Protein AF-A0A924IAK4-F1 (afdb_monomer)

Structure (mmCIF, N/CA/C/O backbone):
data_AF-A0A924IAK4-F1
#
_entry.id   AF-A0A924IAK4-F1
#
loop_
_atom_site.group_PDB
_atom_site.id
_atom_site.type_symbol
_atom_site.label_atom_id
_atom_site.label_alt_id
_atom_site.label_comp_id
_atom_site.label_asym_id
_atom_site.label_entity_id
_atom_site.label_seq_id
_atom_site.pdbx_PDB_ins_code
_atom_site.Cartn_x
_atom_site.Cartn_y
_atom_site.Cartn_z
_atom_site.occupancy
_atom_site.B_iso_or_equiv
_atom_site.auth_seq_id
_atom_site.auth_comp_id
_atom_site.auth_asym_id
_atom_site.auth_atom_id
_atom_site.pdbx_PDB_model_num
ATOM 1 N N . 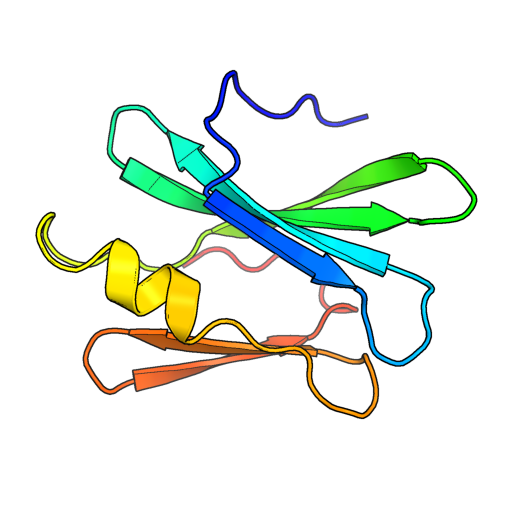MET A 1 1 ? 4.251 11.449 14.316 1.00 52.06 1 MET A N 1
ATOM 2 C CA . MET A 1 1 ? 3.458 11.653 13.089 1.00 52.06 1 MET A CA 1
ATOM 3 C C . MET A 1 1 ? 4.469 12.029 12.029 1.00 52.06 1 MET A C 1
ATOM 5 O O . MET A 1 1 ? 5.131 13.041 12.209 1.00 52.06 1 MET A O 1
ATOM 9 N N . GLU A 1 2 ? 4.722 11.162 11.051 1.00 60.06 2 GLU A N 1
ATOM 10 C CA . GLU A 1 2 ? 5.622 11.517 9.949 1.00 60.06 2 GLU A CA 1
ATOM 11 C C . GLU A 1 2 ? 4.838 12.412 8.995 1.00 60.06 2 GLU A C 1
ATOM 13 O O . GLU A 1 2 ? 3.719 12.072 8.612 1.00 60.06 2 GLU A O 1
ATOM 18 N N . VAL A 1 3 ? 5.382 13.588 8.694 1.00 58.47 3 VAL A N 1
ATOM 19 C CA . VAL A 1 3 ? 4.758 14.532 7.769 1.00 58.47 3 VAL A CA 1
ATOM 20 C C . VAL A 1 3 ? 5.103 14.059 6.357 1.00 58.47 3 VAL A C 1
ATOM 22 O O . VAL A 1 3 ? 6.293 13.950 6.049 1.00 58.47 3 VAL A O 1
ATOM 25 N N . PRO A 1 4 ? 4.108 13.748 5.507 1.00 57.06 4 PRO A N 1
ATOM 26 C CA . PRO A 1 4 ? 4.351 13.545 4.088 1.00 57.06 4 PRO A CA 1
ATOM 27 C C . PRO A 1 4 ? 5.123 14.741 3.531 1.00 57.06 4 PRO A C 1
ATOM 29 O O . PRO A 1 4 ? 4.742 15.877 3.830 1.00 57.06 4 PRO A O 1
ATOM 32 N N . PRO A 1 5 ? 6.177 14.550 2.724 1.00 58.19 5 PRO A N 1
ATOM 33 C CA . PRO A 1 5 ? 6.718 15.666 1.961 1.00 58.19 5 PRO A CA 1
ATOM 34 C C . PRO A 1 5 ? 5.594 16.351 1.147 1.00 58.19 5 PRO A C 1
ATOM 36 O O . PRO A 1 5 ? 4.542 15.755 0.903 1.00 58.19 5 PRO A O 1
ATOM 39 N N . LYS A 1 6 ? 5.781 17.609 0.723 1.00 56.25 6 LYS A N 1
ATOM 40 C CA . LYS A 1 6 ? 4.895 18.222 -0.285 1.00 56.25 6 LYS A CA 1
ATOM 41 C C . LYS A 1 6 ? 4.979 17.361 -1.543 1.00 56.25 6 LYS A C 1
ATOM 43 O O . LYS A 1 6 ? 6.007 17.376 -2.211 1.00 56.25 6 LYS A O 1
ATOM 48 N N . LEU A 1 7 ? 3.958 16.556 -1.799 1.00 64.44 7 LEU A N 1
ATOM 49 C CA . LEU A 1 7 ? 3.987 15.547 -2.847 1.00 64.44 7 LEU A CA 1
ATOM 50 C C . LEU A 1 7 ? 2.635 15.503 -3.539 1.00 64.44 7 LEU A C 1
ATOM 52 O O . LEU A 1 7 ? 1.597 15.511 -2.873 1.00 64.44 7 LEU A O 1
ATOM 56 N N . ASP A 1 8 ? 2.666 15.364 -4.858 1.00 70.88 8 ASP A N 1
ATOM 57 C CA . ASP A 1 8 ? 1.480 15.020 -5.623 1.00 70.88 8 ASP A CA 1
ATOM 58 C C . ASP A 1 8 ? 1.108 13.561 -5.339 1.00 70.88 8 ASP A C 1
ATOM 60 O O . ASP A 1 8 ? 1.892 12.624 -5.544 1.00 70.88 8 ASP A O 1
ATOM 64 N N . VAL A 1 9 ? -0.103 13.363 -4.817 1.00 76.00 9 VAL A N 1
ATOM 65 C CA . VAL A 1 9 ? -0.661 12.026 -4.615 1.00 76.00 9 VAL A CA 1
ATOM 66 C C . VAL A 1 9 ? -1.023 11.463 -5.982 1.00 76.00 9 VAL A C 1
ATOM 68 O O . VAL A 1 9 ? -1.927 11.954 -6.651 1.00 76.00 9 VAL A O 1
ATOM 71 N N . ALA A 1 10 ? -0.316 10.414 -6.391 1.00 78.50 10 ALA A N 1
ATOM 72 C CA . ALA A 1 10 ? -0.463 9.820 -7.715 1.00 78.50 10 ALA A CA 1
ATOM 73 C C . ALA A 1 10 ? -1.473 8.664 -7.737 1.00 78.50 10 ALA A C 1
ATOM 75 O O . ALA A 1 10 ? -2.110 8.413 -8.758 1.00 78.50 10 ALA A O 1
ATOM 76 N N . ARG A 1 11 ? -1.629 7.938 -6.621 1.00 87.44 11 ARG A N 1
ATOM 77 C CA . ARG A 1 11 ? -2.596 6.836 -6.512 1.00 87.44 11 ARG A CA 1
ATOM 78 C C . ARG A 1 11 ? -3.024 6.605 -5.072 1.00 87.44 11 ARG A C 1
ATOM 80 O O . ARG A 1 11 ? -2.191 6.659 -4.175 1.00 87.44 11 ARG A O 1
ATOM 87 N N . THR A 1 12 ? -4.290 6.239 -4.884 1.00 92.31 12 THR A N 1
ATOM 88 C CA . THR A 1 12 ? -4.871 5.873 -3.586 1.00 92.31 12 THR A CA 1
ATOM 89 C C . THR A 1 12 ? -5.635 4.559 -3.711 1.00 92.31 12 THR A C 1
ATOM 91 O O . THR A 1 12 ? -6.381 4.371 -4.669 1.00 92.31 12 THR A O 1
ATOM 94 N N . LEU A 1 13 ? -5.445 3.642 -2.762 1.00 94.38 13 LEU A N 1
ATOM 95 C CA . LEU A 1 13 ? -6.065 2.318 -2.734 1.00 94.38 13 LEU A CA 1
ATOM 96 C C . LEU A 1 13 ? -6.469 1.933 -1.307 1.00 94.38 13 LEU A C 1
ATOM 98 O O . LEU A 1 13 ? -5.628 1.863 -0.409 1.00 94.38 13 LEU A O 1
ATOM 102 N N . LEU A 1 14 ? -7.748 1.620 -1.112 1.00 96.88 14 LEU A N 1
ATOM 103 C CA . LEU A 1 14 ? -8.265 1.065 0.138 1.00 96.88 14 LEU A CA 1
ATOM 104 C C . LEU A 1 14 ? -7.913 -0.428 0.236 1.00 96.88 14 LEU A C 1
ATOM 106 O O . LEU A 1 14 ? -8.046 -1.161 -0.744 1.00 96.88 14 LEU A O 1
ATOM 110 N N . SER A 1 15 ? -7.472 -0.880 1.409 1.00 97.25 15 SER A N 1
ATOM 111 C CA . SER A 1 15 ? -7.234 -2.300 1.665 1.00 97.25 15 SER A CA 1
ATOM 112 C C . SER A 1 15 ? -8.550 -3.093 1.614 1.00 97.25 15 SER A C 1
ATOM 114 O O . SER A 1 15 ? -9.589 -2.563 2.008 1.00 97.25 15 SER A O 1
ATOM 116 N N . PRO A 1 16 ? -8.543 -4.376 1.205 1.00 97.75 16 PRO A N 1
ATOM 117 C CA . PRO A 1 16 ? -9.761 -5.192 1.128 1.00 97.75 16 PRO A CA 1
ATOM 118 C C . PRO A 1 16 ? -10.556 -5.277 2.439 1.00 97.75 16 PRO A C 1
ATOM 120 O O . PRO A 1 16 ? -11.779 -5.354 2.424 1.00 97.75 16 PRO A O 1
ATOM 123 N N . ASN A 1 17 ? -9.875 -5.217 3.585 1.00 96.88 17 ASN A N 1
ATOM 124 C CA . ASN A 1 17 ? -10.508 -5.186 4.906 1.00 96.88 17 ASN A CA 1
ATOM 125 C C . ASN A 1 17 ? -10.941 -3.782 5.382 1.00 96.88 17 ASN A C 1
ATOM 127 O O . ASN A 1 17 ? -11.340 -3.641 6.538 1.00 96.88 17 ASN A O 1
ATOM 131 N N . ALA A 1 18 ? -10.801 -2.754 4.541 1.00 96.81 18 ALA A N 1
ATOM 132 C CA . ALA A 1 18 ? -11.140 -1.354 4.801 1.00 96.81 18 ALA A CA 1
ATOM 133 C C . ALA A 1 18 ? -10.468 -0.713 6.035 1.00 96.81 18 ALA A C 1
ATOM 135 O O . ALA A 1 18 ? -10.961 0.278 6.570 1.00 96.81 18 ALA A O 1
ATOM 136 N N . ARG A 1 19 ? -9.338 -1.255 6.506 1.00 96.50 19 ARG A N 1
ATOM 137 C CA . ARG A 1 19 ? -8.616 -0.714 7.675 1.00 96.50 19 ARG A CA 1
ATOM 138 C C . ARG A 1 19 ? -7.532 0.290 7.311 1.00 96.50 19 ARG A C 1
ATOM 140 O O . ARG A 1 19 ? -7.200 1.147 8.129 1.00 96.50 19 ARG A O 1
ATOM 147 N N . LEU A 1 20 ? -6.962 0.171 6.116 1.00 96.00 20 LEU A N 1
ATOM 148 C CA . LEU A 1 20 ? -5.829 0.971 5.672 1.00 96.00 20 LEU A CA 1
ATOM 149 C C . LEU A 1 20 ? -6.114 1.574 4.302 1.00 96.00 20 LEU A C 1
ATOM 151 O O . LEU A 1 20 ? -6.593 0.898 3.398 1.00 96.00 20 LEU A O 1
ATOM 155 N N . VAL A 1 21 ? -5.739 2.832 4.129 1.00 95.94 21 VAL A N 1
ATOM 156 C CA . VAL A 1 21 ? -5.591 3.459 2.821 1.00 95.94 21 VAL A CA 1
ATOM 157 C C . VAL A 1 21 ? -4.109 3.484 2.503 1.00 95.94 21 VAL A C 1
ATOM 159 O O . VAL A 1 21 ? -3.326 4.086 3.235 1.00 95.94 21 VAL A O 1
ATOM 162 N N . MET A 1 22 ? -3.719 2.830 1.416 1.00 94.19 22 MET A N 1
ATOM 163 C CA . MET A 1 22 ? -2.421 3.066 0.808 1.00 94.19 22 MET A CA 1
ATOM 164 C C . MET A 1 22 ? -2.533 4.254 -0.131 1.00 94.19 22 MET A C 1
ATOM 166 O O . MET A 1 22 ? -3.466 4.327 -0.930 1.00 94.19 22 MET A O 1
ATOM 170 N N . TRP A 1 23 ? -1.550 5.136 -0.097 1.00 92.31 23 TRP A N 1
ATOM 171 C CA . TRP A 1 23 ? -1.378 6.127 -1.142 1.00 92.31 23 TRP A CA 1
ATOM 172 C C . TRP A 1 23 ? 0.087 6.217 -1.558 1.00 92.31 23 TRP A C 1
ATOM 174 O O . TRP A 1 23 ? 1.005 6.009 -0.761 1.00 92.31 23 TRP A O 1
ATOM 184 N N . ALA A 1 24 ? 0.280 6.446 -2.850 1.00 89.12 24 ALA A N 1
ATOM 185 C CA . ALA A 1 24 ? 1.570 6.552 -3.498 1.00 89.12 24 ALA A CA 1
ATOM 186 C C . ALA A 1 24 ? 1.801 7.997 -3.928 1.00 89.12 24 ALA A C 1
ATOM 188 O O . ALA A 1 24 ? 0.900 8.670 -4.433 1.00 89.12 24 ALA A O 1
ATOM 189 N N . CYS A 1 25 ? 3.029 8.452 -3.752 1.00 86.62 25 CYS A N 1
ATOM 190 C CA . CYS A 1 25 ? 3.450 9.818 -4.017 1.00 86.62 25 CYS A CA 1
ATOM 191 C C . CYS A 1 25 ? 4.873 9.819 -4.577 1.00 86.62 25 CYS A C 1
ATOM 193 O O . CYS A 1 25 ? 5.594 8.833 -4.398 1.00 86.62 25 CYS A O 1
ATOM 195 N N . HIS A 1 26 ? 5.302 10.906 -5.213 1.00 82.56 26 HIS A N 1
ATOM 196 C CA . HIS A 1 26 ? 6.683 11.051 -5.675 1.00 82.56 26 HIS A CA 1
ATOM 197 C C . HIS A 1 26 ? 7.280 12.410 -5.326 1.00 82.56 26 HIS A C 1
ATOM 199 O O . HIS A 1 26 ? 6.564 13.407 -5.318 1.00 82.56 26 HIS A O 1
ATOM 205 N N . ASP A 1 27 ? 8.579 12.430 -5.014 1.00 80.19 27 ASP A N 1
ATOM 206 C CA . ASP A 1 27 ? 9.326 13.671 -4.770 1.00 80.19 27 ASP A CA 1
ATOM 207 C C . ASP A 1 27 ? 9.736 14.366 -6.084 1.00 80.19 27 ASP A C 1
ATOM 209 O O . ASP A 1 27 ? 9.485 13.865 -7.179 1.00 80.19 27 ASP A O 1
ATOM 213 N N . GLU A 1 28 ? 10.390 15.526 -5.990 1.00 76.69 28 GLU A N 1
ATOM 214 C CA . GLU A 1 28 ? 10.884 16.279 -7.158 1.00 76.69 28 GLU A CA 1
ATOM 215 C C . GLU A 1 28 ? 11.909 15.491 -7.994 1.00 76.69 28 GLU A C 1
ATOM 217 O O . GLU A 1 28 ? 12.055 15.721 -9.193 1.00 76.69 28 GLU A O 1
ATOM 222 N N . LYS A 1 29 ? 12.595 14.520 -7.377 1.00 76.06 29 LYS A N 1
ATOM 223 C CA . LYS A 1 29 ? 13.511 13.579 -8.042 1.00 76.06 29 LYS A CA 1
ATOM 224 C C . LYS A 1 29 ? 12.777 12.340 -8.565 1.00 76.06 29 LYS A C 1
ATOM 226 O O . LYS A 1 29 ? 13.406 11.379 -8.997 1.00 76.06 29 LYS A O 1
ATOM 231 N N . ARG A 1 30 ? 11.446 12.374 -8.515 1.00 75.62 30 ARG A N 1
ATOM 232 C CA . ARG A 1 30 ? 10.510 11.309 -8.837 1.00 75.62 30 ARG A CA 1
ATOM 233 C C . ARG A 1 30 ? 10.749 10.008 -8.066 1.00 75.62 30 ARG A C 1
ATOM 235 O O . ARG A 1 30 ? 10.434 8.936 -8.549 1.00 75.62 30 ARG A O 1
ATOM 242 N N . HIS A 1 31 ? 11.251 10.026 -6.840 1.00 80.38 31 HIS A N 1
ATOM 243 C CA . HIS A 1 31 ? 11.253 8.803 -6.041 1.00 80.38 31 HIS A CA 1
ATOM 244 C C . HIS A 1 31 ? 9.843 8.463 -5.568 1.00 80.38 31 HIS A C 1
ATOM 246 O O . HIS A 1 31 ? 9.243 9.241 -4.827 1.00 80.38 31 HIS A O 1
ATOM 252 N N . VAL A 1 32 ? 9.337 7.276 -5.915 1.00 82.81 32 VAL A N 1
ATOM 253 C CA . VAL A 1 32 ? 8.029 6.833 -5.424 1.00 82.81 32 VAL A CA 1
ATOM 254 C C . VAL A 1 32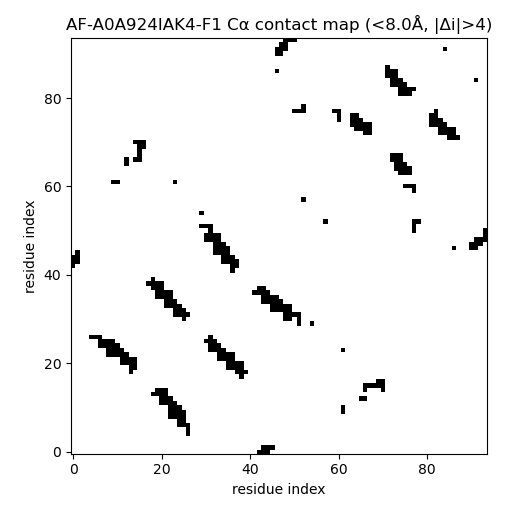 ? 8.141 6.324 -3.995 1.00 82.81 32 VAL A C 1
ATOM 256 O O . VAL A 1 32 ? 8.953 5.453 -3.680 1.00 82.81 32 VAL A O 1
ATOM 259 N N . SER A 1 33 ? 7.272 6.840 -3.135 1.00 87.12 33 SER A N 1
ATOM 260 C CA . SER A 1 33 ? 7.074 6.345 -1.778 1.00 87.12 33 SER A CA 1
ATOM 261 C C . SER A 1 33 ? 5.633 5.894 -1.591 1.00 87.12 33 SER A C 1
ATOM 263 O O . SER A 1 33 ? 4.700 6.494 -2.125 1.00 87.12 33 SER A O 1
ATOM 265 N N . LEU A 1 34 ? 5.467 4.830 -0.817 1.00 89.62 34 LEU A N 1
ATOM 266 C CA . LEU A 1 34 ? 4.189 4.320 -0.362 1.00 89.62 34 LEU A CA 1
ATOM 267 C C . LEU A 1 34 ? 3.982 4.699 1.095 1.00 89.62 34 LEU A C 1
ATOM 269 O O . LEU A 1 34 ? 4.878 4.561 1.936 1.00 89.62 34 LEU A O 1
ATOM 273 N N . TRP A 1 35 ? 2.759 5.104 1.387 1.00 91.38 35 TRP A N 1
ATOM 274 C CA . TRP A 1 35 ? 2.313 5.487 2.711 1.00 91.38 35 TRP A CA 1
ATOM 275 C C . TRP A 1 35 ? 1.037 4.746 3.059 1.00 91.38 35 TRP A C 1
ATOM 277 O O . TRP A 1 35 ? 0.251 4.381 2.185 1.00 91.38 35 TRP A O 1
ATOM 287 N N . LEU A 1 36 ? 0.846 4.520 4.355 1.00 93.44 36 LEU A N 1
ATOM 288 C CA . LEU A 1 36 ? -0.335 3.864 4.892 1.00 93.44 36 LEU A CA 1
ATOM 289 C C . LEU A 1 36 ? -1.007 4.776 5.905 1.00 93.44 36 LEU A C 1
ATOM 291 O O . LEU A 1 36 ? -0.373 5.208 6.869 1.00 93.44 36 LEU A O 1
ATOM 295 N N . THR A 1 37 ? -2.298 5.000 5.706 1.00 94.25 37 THR A N 1
ATOM 296 C CA . THR A 1 37 ? -3.167 5.747 6.610 1.00 94.25 37 THR A CA 1
ATOM 297 C C . THR A 1 37 ? -4.200 4.803 7.205 1.00 94.25 37 THR A C 1
ATOM 299 O O . THR A 1 37 ? -4.922 4.122 6.481 1.00 94.25 37 THR A O 1
ATOM 302 N N . GLU A 1 38 ? -4.276 4.742 8.529 1.00 95.62 38 GLU A N 1
ATOM 303 C CA . GLU A 1 38 ? -5.336 4.015 9.224 1.00 95.62 38 GLU A CA 1
ATOM 304 C C . GLU A 1 38 ? -6.661 4.772 9.100 1.00 95.62 38 GLU A C 1
ATOM 306 O O . GLU A 1 38 ? -6.745 5.947 9.455 1.00 95.62 38 GLU A O 1
ATOM 311 N N . VAL A 1 39 ? -7.697 4.093 8.601 1.00 95.38 39 VAL A N 1
ATOM 312 C CA . VAL A 1 39 ? -8.986 4.719 8.249 1.00 95.38 39 VAL A CA 1
ATOM 313 C C . VAL A 1 39 ? -9.671 5.345 9.464 1.00 95.38 39 VAL A C 1
ATOM 315 O O . VAL A 1 39 ? -10.229 6.432 9.367 1.00 95.38 39 VAL A O 1
ATOM 318 N N . THR A 1 40 ? -9.619 4.679 10.617 1.00 96.00 40 THR A N 1
ATOM 319 C CA . THR A 1 40 ? -10.342 5.105 11.824 1.00 96.00 40 T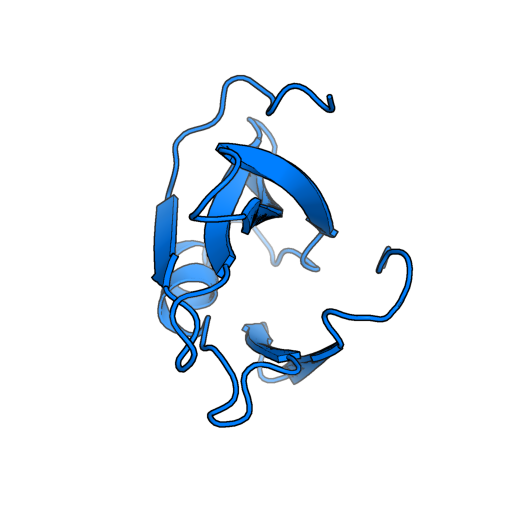HR A CA 1
ATOM 320 C C . THR A 1 40 ? -9.640 6.221 12.586 1.00 96.00 40 THR A C 1
ATOM 322 O O . THR A 1 40 ? -10.302 7.032 13.226 1.00 96.00 40 THR A O 1
ATOM 325 N N . THR A 1 41 ? -8.307 6.265 12.550 1.00 95.06 41 THR A N 1
ATOM 326 C CA . THR A 1 41 ? -7.517 7.207 13.357 1.00 95.06 41 THR A CA 1
ATOM 327 C C . THR A 1 41 ? -6.887 8.326 12.533 1.00 95.06 41 THR A C 1
ATOM 329 O O . THR A 1 41 ? -6.355 9.274 13.109 1.00 95.06 41 THR A O 1
ATOM 332 N N . GLY A 1 42 ? -6.866 8.199 11.203 1.00 92.19 42 GLY A N 1
ATOM 333 C CA . GLY A 1 42 ? -6.122 9.083 10.303 1.00 92.19 42 GLY A CA 1
ATOM 334 C C . GLY A 1 42 ? -4.600 8.985 10.460 1.00 92.19 42 GLY A C 1
ATOM 335 O O . GLY A 1 42 ? -3.856 9.718 9.800 1.00 92.19 42 GLY A O 1
ATOM 336 N N . LYS A 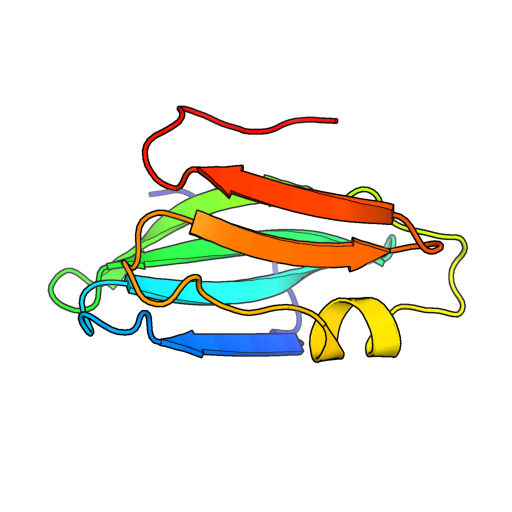1 43 ? -4.093 8.095 11.328 1.00 91.25 43 LYS A N 1
ATOM 337 C CA . LYS A 1 43 ? -2.656 7.968 11.568 1.00 91.25 43 LYS A CA 1
ATOM 338 C C . LYS A 1 43 ? -1.974 7.462 10.317 1.00 91.25 43 LYS A C 1
ATOM 340 O O . LYS A 1 43 ? -2.296 6.397 9.797 1.00 91.25 43 LYS A O 1
ATOM 345 N N . THR A 1 44 ? -0.993 8.234 9.884 1.00 91.38 44 THR A N 1
ATOM 346 C CA . THR A 1 44 ? -0.258 7.997 8.652 1.00 91.38 44 THR A CA 1
ATOM 347 C C . THR A 1 44 ? 1.190 7.652 8.970 1.00 91.38 44 THR A C 1
ATOM 349 O O . THR A 1 44 ? 1.795 8.254 9.863 1.00 91.38 44 THR A O 1
ATOM 352 N N . LYS A 1 45 ? 1.728 6.654 8.269 1.00 89.81 45 LYS A N 1
ATOM 353 C CA . LYS A 1 45 ? 3.116 6.203 8.398 1.00 89.81 45 LYS A CA 1
ATOM 354 C C . LYS A 1 45 ? 3.736 5.955 7.030 1.00 89.81 45 LYS A C 1
ATOM 356 O O . LYS A 1 45 ? 3.046 5.488 6.117 1.00 89.81 45 LYS A O 1
ATOM 361 N N . PHE A 1 46 ? 5.037 6.199 6.918 1.00 89.00 46 PHE A N 1
ATOM 362 C CA . PHE A 1 46 ? 5.810 5.709 5.791 1.00 89.00 46 PHE A CA 1
ATOM 363 C C . PHE A 1 46 ? 5.779 4.176 5.765 1.00 89.00 46 PHE A C 1
ATOM 365 O O . PHE A 1 46 ? 5.868 3.519 6.809 1.00 89.00 46 PHE A O 1
ATOM 372 N N . PHE A 1 47 ? 5.639 3.602 4.571 1.00 89.19 47 PHE A N 1
ATOM 373 C CA . PHE A 1 47 ? 5.614 2.155 4.390 1.00 89.19 47 PHE A CA 1
ATOM 374 C C . PHE A 1 47 ? 6.849 1.646 3.652 1.00 89.19 47 PHE A C 1
ATOM 376 O O . PHE A 1 47 ? 7.603 0.838 4.203 1.00 89.19 47 PHE A O 1
ATOM 383 N N . ALA A 1 48 ? 7.061 2.127 2.430 1.00 87.31 48 ALA A N 1
ATOM 384 C CA . ALA A 1 48 ? 8.146 1.664 1.578 1.00 87.31 48 ALA A CA 1
ATOM 385 C C . ALA A 1 48 ? 8.561 2.741 0.577 1.00 87.31 48 ALA A C 1
ATOM 387 O O . ALA A 1 48 ? 7.728 3.511 0.100 1.00 87.31 48 ALA A O 1
ATOM 388 N N . LYS A 1 49 ? 9.843 2.749 0.212 1.00 86.62 49 LYS A N 1
ATOM 389 C CA . LYS A 1 49 ? 10.327 3.437 -0.987 1.00 86.62 49 LYS A CA 1
ATOM 390 C C . LYS A 1 49 ? 10.375 2.402 -2.102 1.00 86.62 49 LYS A C 1
ATOM 392 O O . LYS A 1 49 ? 10.931 1.324 -1.898 1.00 86.62 49 LYS A O 1
ATOM 397 N N . LEU A 1 50 ? 9.770 2.699 -3.246 1.00 83.56 50 LEU A N 1
ATOM 398 C CA . LEU A 1 50 ? 9.833 1.781 -4.376 1.00 83.56 50 LEU A CA 1
ATOM 399 C C . LEU A 1 50 ? 11.171 1.957 -5.103 1.00 83.56 50 LEU A C 1
ATOM 401 O O . LEU A 1 50 ? 11.610 3.097 -5.275 1.00 83.56 50 LEU A O 1
ATOM 405 N N . PRO A 1 51 ? 11.807 0.868 -5.563 1.00 74.06 51 PRO A N 1
ATOM 406 C CA . PRO A 1 51 ? 12.877 0.970 -6.544 1.00 74.06 51 PRO A CA 1
ATOM 407 C C . PRO A 1 51 ? 12.307 1.635 -7.802 1.00 74.06 51 PRO A C 1
ATOM 409 O O . PRO A 1 51 ? 11.382 1.108 -8.427 1.00 74.06 51 PRO A O 1
ATOM 412 N N . THR A 1 52 ? 12.805 2.828 -8.128 1.00 67.88 52 THR A N 1
ATOM 413 C CA . THR A 1 52 ? 12.349 3.621 -9.276 1.00 67.88 52 THR A CA 1
ATOM 414 C C . THR A 1 52 ? 13.278 3.478 -10.469 1.00 67.88 52 THR A C 1
ATOM 416 O O . THR A 1 52 ? 14.458 3.815 -10.373 1.00 67.88 52 THR A O 1
ATOM 419 N N . PRO A 1 53 ? 12.693 3.005 -11.578 1.00 60.31 53 PRO A N 1
ATOM 420 C CA . PRO A 1 53 ? 13.178 3.112 -12.937 1.00 60.31 53 PRO A CA 1
ATOM 421 C C . PRO A 1 53 ? 13.757 4.432 -13.372 1.00 60.31 53 PRO A C 1
ATOM 423 O O . PRO A 1 53 ? 13.286 5.447 -12.872 1.00 60.31 53 PRO A O 1
ATOM 426 N N . ASP A 1 54 ? 14.564 4.433 -14.434 1.00 55.69 54 ASP A N 1
ATOM 427 C CA . ASP A 1 54 ? 14.715 5.593 -15.314 1.00 55.69 54 ASP A CA 1
ATOM 428 C C . ASP A 1 54 ? 13.364 6.271 -15.617 1.00 55.69 54 ASP A C 1
ATOM 430 O O . ASP A 1 54 ? 12.302 5.639 -15.668 1.00 55.69 54 ASP A O 1
ATOM 434 N N . LEU A 1 55 ? 13.431 7.593 -15.789 1.00 54.78 55 LEU A N 1
ATOM 435 C CA . LEU A 1 55 ? 12.363 8.572 -15.568 1.00 54.78 55 LEU A CA 1
ATOM 436 C C . LEU A 1 55 ? 11.072 8.412 -16.405 1.00 54.78 55 LEU A C 1
ATOM 438 O O . LEU A 1 55 ? 10.113 9.151 -16.166 1.00 54.78 55 LEU A O 1
ATOM 442 N N . ASP A 1 56 ? 11.011 7.458 -17.333 1.00 60.16 56 ASP A N 1
ATOM 443 C CA . ASP A 1 56 ? 9.968 7.335 -18.361 1.00 60.16 56 ASP A CA 1
ATOM 444 C C . ASP A 1 56 ? 8.802 6.392 -18.000 1.00 60.16 56 ASP A C 1
ATOM 446 O O . ASP A 1 56 ? 7.816 6.313 -18.735 1.00 60.16 56 ASP A O 1
ATOM 450 N N . HIS A 1 57 ? 8.849 5.688 -16.862 1.00 58.84 57 HIS A N 1
ATOM 451 C CA . HIS A 1 57 ? 7.868 4.628 -16.544 1.00 58.84 57 HIS A CA 1
ATOM 452 C C . HIS A 1 57 ? 7.004 4.856 -15.290 1.00 58.84 57 HIS A C 1
ATOM 454 O O . HIS A 1 57 ? 6.370 3.922 -14.791 1.00 58.84 57 HIS A O 1
ATOM 460 N N . PHE A 1 58 ? 6.900 6.095 -14.800 1.00 61.75 58 PHE A N 1
ATOM 461 C CA . PHE A 1 58 ? 6.145 6.423 -13.578 1.00 61.75 58 PHE A CA 1
ATOM 462 C C . PHE A 1 58 ? 4.683 5.983 -13.590 1.00 61.75 58 PHE A C 1
ATOM 464 O O . PHE A 1 58 ? 4.198 5.402 -12.619 1.00 61.75 58 PHE A O 1
ATOM 471 N N . THR A 1 59 ? 3.983 6.206 -14.698 1.00 63.69 59 THR A N 1
ATOM 472 C CA . THR A 1 59 ? 2.574 5.816 -14.849 1.00 63.69 59 THR A CA 1
ATOM 473 C C . THR A 1 59 ? 2.378 4.300 -14.747 1.00 63.69 59 THR A C 1
ATOM 475 O O . THR A 1 59 ? 1.371 3.847 -14.204 1.00 63.69 59 THR A O 1
ATOM 478 N N . SER A 1 60 ? 3.361 3.507 -15.185 1.00 67.12 60 SER A N 1
ATOM 479 C CA . SER A 1 60 ? 3.323 2.040 -15.115 1.00 67.12 60 SER A CA 1
ATOM 480 C C . SER A 1 60 ? 3.444 1.517 -13.677 1.00 67.12 60 SER A C 1
ATOM 482 O O . SER A 1 60 ? 2.696 0.623 -13.270 1.00 67.12 60 SER A O 1
ATOM 484 N N . ILE A 1 61 ? 4.315 2.132 -12.865 1.00 72.69 61 ILE A N 1
ATOM 485 C CA . ILE A 1 61 ? 4.467 1.787 -11.441 1.00 72.69 61 ILE A CA 1
ATOM 486 C C . ILE A 1 61 ? 3.152 2.038 -10.708 1.00 72.69 61 ILE A C 1
ATOM 488 O O . ILE A 1 61 ? 2.684 1.176 -9.963 1.00 72.69 61 ILE A O 1
ATOM 492 N N . TYR A 1 62 ? 2.521 3.192 -10.948 1.00 76.12 62 TYR A N 1
ATOM 493 C CA . TYR A 1 62 ? 1.263 3.492 -10.283 1.00 76.12 62 TYR A CA 1
ATOM 494 C C . TYR A 1 62 ? 0.189 2.507 -10.663 1.00 76.12 62 TYR A C 1
ATOM 496 O O . TYR A 1 62 ? -0.428 2.001 -9.744 1.00 76.12 62 TYR A O 1
ATOM 504 N N . ASN A 1 63 ? 0.004 2.185 -11.944 1.00 79.38 63 ASN A N 1
ATOM 505 C CA . ASN A 1 63 ? -1.073 1.310 -12.413 1.00 79.38 63 ASN A CA 1
ATOM 506 C C . ASN A 1 63 ? -0.945 -0.147 -11.938 1.00 79.38 63 ASN A C 1
ATOM 508 O O . ASN A 1 63 ? -1.963 -0.824 -11.782 1.00 79.38 63 ASN A O 1
ATOM 512 N N . SER A 1 64 ? 0.265 -0.614 -11.628 1.00 85.50 64 SER A N 1
ATOM 513 C CA . SER A 1 64 ? 0.495 -1.988 -11.161 1.00 85.50 64 SER A CA 1
ATOM 514 C C . SER A 1 64 ? 0.363 -2.183 -9.644 1.00 85.50 64 SER A C 1
ATOM 516 O O . SER A 1 64 ? 0.326 -3.325 -9.188 1.00 85.50 64 SER A O 1
ATOM 518 N N . LEU A 1 65 ? 0.260 -1.104 -8.856 1.00 90.44 65 LEU A N 1
ATOM 519 C CA . LEU A 1 65 ? 0.046 -1.191 -7.406 1.00 90.44 65 LEU A CA 1
ATOM 520 C C . LEU A 1 65 ? -1.295 -1.851 -7.064 1.00 90.44 65 LEU A C 1
ATOM 522 O O . LEU A 1 65 ? -2.352 -1.400 -7.502 1.00 90.44 65 LEU A O 1
ATOM 526 N N . LEU A 1 66 ? -1.266 -2.891 -6.236 1.00 93.62 66 LEU A N 1
ATOM 527 C CA . LEU A 1 66 ? -2.456 -3.630 -5.815 1.00 93.62 66 LEU A CA 1
ATOM 528 C C . LEU A 1 66 ? -2.313 -4.085 -4.362 1.00 93.62 66 LEU A C 1
ATOM 530 O O . LEU A 1 66 ? -1.220 -4.413 -3.904 1.00 93.62 66 LEU A O 1
ATOM 534 N N . TRP A 1 67 ? -3.433 -4.142 -3.646 1.00 96.06 67 TRP A N 1
ATOM 535 C CA . TRP A 1 67 ? -3.500 -4.853 -2.373 1.00 96.06 67 TRP A CA 1
ATOM 536 C C . TRP A 1 67 ? -3.652 -6.349 -2.616 1.00 96.06 67 TRP A C 1
ATOM 538 O O . TRP A 1 67 ? -4.438 -6.770 -3.465 1.00 96.06 67 TRP A O 1
ATOM 548 N N . LEU A 1 68 ? -2.965 -7.152 -1.807 1.00 95.69 68 LEU A N 1
ATOM 549 C CA . LEU A 1 68 ? -3.275 -8.571 -1.720 1.00 95.69 68 LEU A CA 1
ATOM 550 C C . LEU A 1 68 ? -4.669 -8.754 -1.092 1.00 95.69 68 LEU A C 1
ATOM 552 O O . LEU A 1 68 ? -5.009 -8.013 -0.161 1.00 95.69 68 LEU A O 1
ATOM 556 N N . PRO A 1 69 ? -5.474 -9.738 -1.543 1.00 96.12 69 PRO A N 1
ATOM 557 C CA . PRO A 1 69 ? -6.845 -9.940 -1.059 1.00 96.12 69 PRO A CA 1
ATOM 558 C C . PRO A 1 69 ? -6.963 -10.117 0.462 1.00 96.12 69 PRO A C 1
ATOM 560 O O . PRO A 1 69 ? -7.951 -9.712 1.068 1.00 96.12 69 PRO A O 1
ATOM 563 N N . ASP A 1 70 ? -5.935 -10.674 1.102 1.00 95.25 70 ASP A N 1
ATOM 564 C CA . ASP A 1 70 ? -5.880 -10.893 2.550 1.00 95.25 70 ASP A CA 1
ATOM 565 C C . ASP A 1 70 ? -5.500 -9.636 3.360 1.00 95.25 70 ASP A C 1
ATOM 567 O O . ASP A 1 70 ? -5.424 -9.681 4.591 1.00 95.25 70 ASP A O 1
ATOM 571 N N . SER A 1 71 ? -5.270 -8.504 2.684 1.00 94.81 71 SER A N 1
ATOM 572 C CA . SER A 1 71 ? -4.814 -7.232 3.261 1.00 94.81 71 SER A CA 1
ATOM 573 C C . SER A 1 71 ? -3.481 -7.312 4.020 1.00 94.81 71 SER A C 1
ATOM 575 O O . SER A 1 71 ? -3.190 -6.429 4.832 1.00 94.81 71 SER A O 1
ATOM 577 N N . ARG A 1 72 ? -2.668 -8.356 3.808 1.00 92.62 72 ARG A N 1
ATOM 578 C CA . ARG A 1 72 ? -1.368 -8.509 4.485 1.00 92.62 72 ARG A CA 1
ATOM 579 C C . ARG A 1 72 ? -0.222 -7.876 3.722 1.00 92.62 72 ARG A C 1
ATOM 581 O O . ARG A 1 72 ? 0.820 -7.618 4.318 1.00 92.62 72 ARG A O 1
ATOM 588 N N . GLY A 1 73 ? -0.418 -7.584 2.443 1.00 93.31 73 GLY A N 1
ATOM 589 C CA . GLY A 1 73 ? 0.629 -6.994 1.637 1.00 93.31 73 GLY A CA 1
ATOM 590 C C . GLY A 1 73 ? 0.144 -6.207 0.438 1.00 93.31 73 GLY A C 1
ATOM 591 O O . GLY A 1 73 ? -1.047 -6.158 0.124 1.00 93.31 73 GLY A O 1
ATOM 592 N N . ILE A 1 74 ? 1.118 -5.594 -0.216 1.00 93.12 74 ILE A N 1
ATOM 593 C CA . ILE A 1 74 ? 0.963 -4.820 -1.441 1.00 93.12 74 ILE A CA 1
ATOM 594 C C . ILE A 1 74 ? 1.902 -5.411 -2.485 1.00 93.12 74 ILE A C 1
ATOM 596 O O . ILE A 1 74 ? 3.055 -5.721 -2.182 1.00 93.12 74 ILE A O 1
ATOM 600 N N . SER A 1 75 ? 1.411 -5.544 -3.710 1.00 91.88 75 SER A N 1
ATOM 601 C CA . SER A 1 75 ? 2.205 -5.945 -4.863 1.00 91.88 75 SER A CA 1
ATOM 602 C C . SER A 1 75 ? 2.366 -4.790 -5.839 1.00 91.88 75 SER A C 1
ATOM 604 O O . SER A 1 75 ? 1.448 -3.984 -5.997 1.00 91.88 75 SER A O 1
ATOM 606 N N . PHE A 1 76 ? 3.493 -4.751 -6.541 1.00 88.75 76 PHE A N 1
ATOM 607 C CA . PHE A 1 76 ? 3.650 -3.919 -7.732 1.00 88.75 76 PHE A CA 1
ATOM 608 C C . PHE A 1 76 ? 4.664 -4.537 -8.692 1.00 88.75 76 PHE A C 1
ATOM 610 O O . PHE A 1 76 ? 5.470 -5.382 -8.295 1.00 88.75 76 PHE A O 1
ATOM 617 N N . VAL A 1 77 ? 4.625 -4.102 -9.950 1.00 85.06 77 VAL A N 1
ATOM 618 C CA . VAL A 1 77 ? 5.573 -4.534 -10.978 1.00 85.06 77 VAL A CA 1
ATOM 619 C C . VAL A 1 77 ? 6.399 -3.342 -11.434 1.00 85.06 77 VAL A C 1
ATOM 621 O O . VAL A 1 77 ? 5.862 -2.289 -11.774 1.00 85.06 77 VAL A O 1
ATOM 624 N N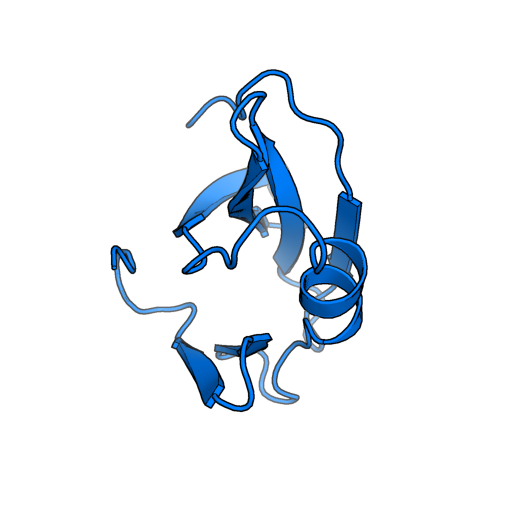 . SER A 1 78 ? 7.714 -3.526 -11.472 1.00 79.56 78 SER A N 1
ATOM 625 C CA . SER A 1 78 ? 8.655 -2.555 -12.025 1.00 79.56 78 SER A CA 1
ATOM 626 C C . SER A 1 78 ? 9.768 -3.287 -12.760 1.00 79.56 78 SER A C 1
ATOM 628 O O . SER A 1 78 ? 10.294 -4.275 -12.258 1.00 79.56 78 SER A O 1
ATOM 630 N N . GLN A 1 79 ? 10.068 -2.851 -13.988 1.00 77.38 79 GLN A N 1
ATOM 631 C CA . GLN A 1 79 ? 11.047 -3.489 -14.891 1.00 77.38 79 GLN A CA 1
ATOM 632 C C . GLN A 1 79 ? 10.873 -5.007 -15.032 1.00 77.38 79 GLN A C 1
ATOM 634 O O . GLN A 1 79 ? 11.839 -5.763 -14.996 1.00 77.38 79 GLN A O 1
ATOM 639 N N . GLY A 1 80 ? 9.628 -5.479 -15.133 1.00 78.25 80 GLY A N 1
ATOM 640 C CA . GLY A 1 80 ? 9.347 -6.913 -15.243 1.00 78.25 80 GLY A CA 1
ATOM 641 C C . GLY A 1 80 ? 9.600 -7.717 -13.962 1.00 78.25 80 GLY A C 1
ATOM 642 O O . GLY A 1 80 ? 9.425 -8.931 -13.972 1.00 78.25 80 GLY A O 1
ATOM 643 N N . THR A 1 81 ? 9.955 -7.064 -12.853 1.00 83.81 81 THR A N 1
ATOM 644 C CA . THR A 1 81 ? 10.087 -7.693 -11.536 1.00 83.81 81 THR A CA 1
ATOM 645 C C . THR A 1 81 ? 8.832 -7.434 -10.709 1.00 83.81 81 THR A C 1
ATOM 647 O O . THR A 1 81 ? 8.398 -6.289 -10.559 1.00 83.81 81 THR A O 1
ATOM 650 N N . LEU A 1 82 ? 8.245 -8.505 -10.169 1.00 87.19 82 LEU A N 1
ATOM 651 C 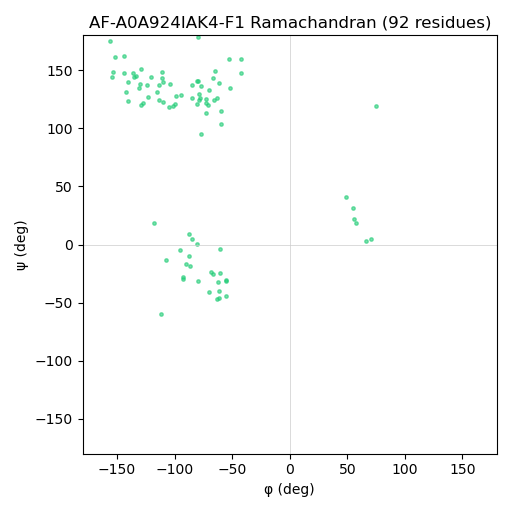CA . LEU A 1 82 ? 7.170 -8.440 -9.182 1.00 87.19 82 LEU A CA 1
ATOM 652 C C . LEU A 1 82 ? 7.775 -8.289 -7.786 1.00 87.19 82 LEU A C 1
ATOM 654 O O . LEU A 1 82 ? 8.566 -9.123 -7.350 1.00 87.19 82 LEU A O 1
ATOM 658 N N . TYR A 1 83 ? 7.337 -7.267 -7.067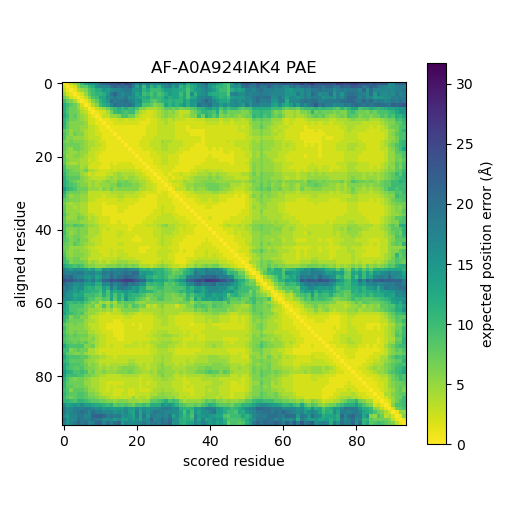 1.00 87.19 83 TYR A N 1
ATOM 659 C CA . TYR A 1 83 ? 7.693 -7.049 -5.673 1.00 87.19 83 TYR A CA 1
ATOM 660 C C . TYR A 1 83 ? 6.471 -7.265 -4.788 1.00 87.19 83 TYR A C 1
ATOM 662 O O . TYR A 1 83 ? 5.352 -6.890 -5.149 1.00 87.19 83 TYR A O 1
ATOM 670 N N . LEU A 1 84 ? 6.705 -7.834 -3.609 1.00 90.31 84 LEU A N 1
ATOM 671 C CA . LEU A 1 84 ? 5.691 -8.095 -2.595 1.00 90.31 84 LEU A CA 1
ATOM 672 C C . LEU A 1 84 ? 6.153 -7.507 -1.265 1.00 90.31 84 LEU A C 1
ATOM 674 O O . LEU A 1 84 ? 7.206 -7.876 -0.750 1.00 90.31 84 LEU A O 1
ATOM 678 N N . PHE A 1 85 ? 5.347 -6.613 -0.702 1.00 89.50 85 PHE A N 1
ATOM 679 C CA . PHE A 1 85 ? 5.623 -5.978 0.579 1.00 89.50 85 PHE A CA 1
ATOM 680 C C . PHE A 1 85 ? 4.659 -6.466 1.646 1.00 89.50 85 PHE A C 1
ATOM 682 O O . PHE A 1 85 ? 3.452 -6.268 1.518 1.00 89.50 85 PHE A O 1
ATOM 689 N N . ASP A 1 86 ? 5.186 -7.017 2.736 1.00 91.38 86 ASP A N 1
ATOM 690 C CA . ASP A 1 86 ? 4.394 -7.319 3.927 1.00 91.38 86 ASP A CA 1
ATOM 691 C C . ASP A 1 86 ? 4.167 -6.038 4.754 1.00 91.38 86 ASP A C 1
ATOM 693 O O . ASP A 1 86 ? 5.110 -5.350 5.157 1.00 91.38 86 ASP A O 1
ATOM 697 N N . VAL A 1 87 ? 2.894 -5.730 5.017 1.00 89.06 87 VAL A N 1
ATOM 698 C CA . VAL A 1 87 ? 2.411 -4.540 5.742 1.00 89.06 87 VAL A CA 1
ATOM 699 C C . VAL A 1 87 ? 2.788 -4.552 7.228 1.00 89.06 87 VAL A C 1
ATOM 701 O O . VAL A 1 87 ? 2.857 -3.494 7.871 1.00 89.06 87 VAL A O 1
ATOM 704 N N . LYS A 1 88 ? 3.030 -5.737 7.796 1.00 83.94 88 LYS A N 1
ATOM 705 C CA . LYS A 1 88 ? 3.454 -5.936 9.188 1.00 83.94 88 LYS A CA 1
ATOM 706 C C . LYS A 1 88 ? 4.966 -5.857 9.363 1.00 83.94 88 LYS A C 1
ATOM 708 O O . LYS A 1 88 ? 5.418 -5.648 10.491 1.00 83.94 88 LYS A O 1
ATOM 713 N N . GLN A 1 89 ? 5.746 -6.003 8.294 1.00 78.25 89 GLN A N 1
ATOM 714 C CA . GLN A 1 89 ? 7.197 -5.907 8.385 1.00 78.25 89 GLN A CA 1
ATOM 715 C C . GLN A 1 89 ? 7.615 -4.458 8.655 1.00 78.25 89 GLN A C 1
ATOM 717 O O . GLN A 1 89 ? 7.121 -3.506 8.044 1.00 78.25 89 GLN A O 1
ATOM 722 N N . LYS A 1 90 ? 8.515 -4.268 9.624 1.00 58.84 90 LYS A N 1
ATOM 723 C CA . LYS A 1 90 ? 8.996 -2.935 9.989 1.00 58.84 90 LYS A CA 1
ATOM 724 C C . LYS A 1 90 ? 10.020 -2.464 8.953 1.00 58.84 90 LYS A C 1
ATOM 726 O O . LYS A 1 90 ? 11.203 -2.726 9.116 1.00 58.84 90 LYS A O 1
ATOM 731 N N . LYS A 1 91 ? 9.525 -1.696 7.976 1.00 57.59 91 LYS A N 1
ATOM 732 C CA . LYS A 1 91 ? 10.269 -0.830 7.044 1.00 57.59 91 LYS A CA 1
ATOM 733 C C . LYS A 1 91 ? 11.010 -1.579 5.927 1.00 57.59 91 LYS A C 1
ATOM 735 O O . LYS A 1 91 ? 11.933 -2.342 6.180 1.00 57.59 91 LYS A O 1
ATOM 740 N N . HIS A 1 92 ? 10.636 -1.285 4.682 1.00 58.97 92 HIS A N 1
ATOM 741 C CA . HIS A 1 92 ? 11.327 -1.762 3.481 1.00 58.97 92 HIS A CA 1
ATOM 742 C C . HIS A 1 92 ? 12.136 -0.613 2.882 1.00 58.97 92 HIS A C 1
ATOM 744 O O . HIS A 1 92 ? 11.571 0.422 2.520 1.00 58.97 92 HIS A O 1
ATOM 750 N N . THR A 1 93 ? 13.456 -0.778 2.821 1.00 54.97 93 THR A N 1
ATOM 751 C CA . THR A 1 93 ? 14.368 0.177 2.176 1.00 54.97 93 THR A CA 1
ATOM 752 C C . THR A 1 93 ? 15.236 -0.629 1.218 1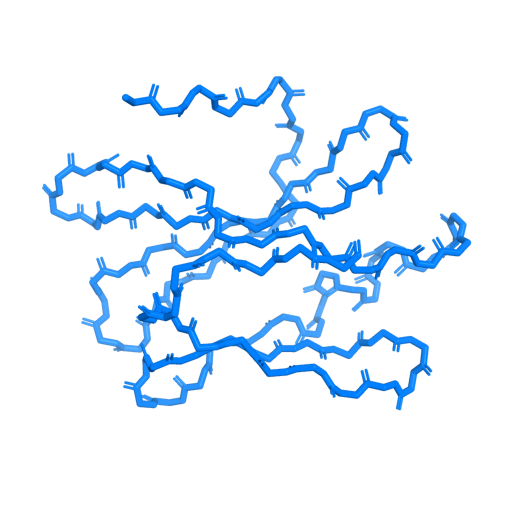.00 54.97 93 THR A C 1
ATOM 754 O O . THR A 1 93 ? 15.894 -1.565 1.670 1.00 54.97 93 THR A O 1
ATOM 757 N N . TYR A 1 94 ? 15.171 -0.307 -0.073 1.00 48.88 94 TYR A N 1
ATOM 758 C CA . TYR A 1 94 ? 16.014 -0.876 -1.125 1.00 48.88 94 TYR A CA 1
ATOM 759 C C . TYR A 1 94 ? 17.064 0.145 -1.548 1.00 48.88 94 TYR A C 1
ATOM 761 O O . TYR A 1 94 ? 16.719 1.354 -1.549 1.00 48.88 94 TYR A O 1
#

Foldseek 3Di:
DDDDDPWDFPDWDAALVRQWIWIWTADPVGWIWIKIAGPPPRDIDTFATDDDDDDPCSVQQRVQWDADNVNQWIWTDDPNDIDIGGRPDDYDYD

Radius of gyration: 12.57 Å; Cα contacts (8 Å, |Δi|>4): 175; chains: 1; bounding box: 27×29×32 Å

Sequence (94 aa):
MEVPPKLDVARTLLSPNARLVMWACHDEKRHVSLWLTEVTTGKTKFFAKLPTPDLDHFTSIYNSLLWLPDSRGISFVSQGTLYLFDVKQKKHTY

Solvent-accessible surface are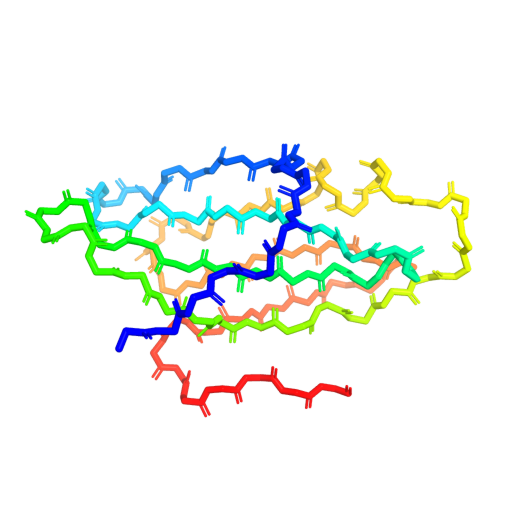a (backbone atoms only — not comparable to full-atom values): 5636 Å² total; per-residue (Å²): 128,69,77,76,70,95,52,62,76,77,44,77,47,72,30,73,78,64,52,36,32,38,38,32,29,35,46,98,87,57,50,37,35,37,32,40,27,32,63,91,74,64,53,45,42,85,48,33,51,53,88,66,70,75,91,86,48,63,72,56,42,57,72,43,53,42,66,36,84,84,51,53,30,39,36,34,44,53,97,92,40,80,46,79,44,58,70,83,58,88,68,52,82,127

Secondary structure (DSSP, 8-state):
-PPPPS-EEEEEEE-TTSSEEEEEEE-TT--EEEEEEETTT--EEEEEE----STT-HHHHHHH-EE-TTSSEEEEEETTEEEEEETTSS-B--

Mean predicted aligned error: 6.24 Å

Nearest PDB structures (foldseek):
  4hxg-assembly1_F  TM=7.424E-01  e=8.045E-03  Pyrococcus horikoshii OT3
  3fgb-assembly2_B  TM=5.844E-01  e=2.532E-02  Bacteroides thetaiotaomicron
  3scy-assembly1_A  TM=5.765E-01  e=3.710E-02  Bacteroides fragilis NCTC 9343
  4qrj-assembly2_B  TM=5.618E-01  e=7.545E-02  Bacteroides uniformis ATCC 8492
  5l5c-assembly1_A-2  TM=4.668E-01  e=9.297E-01  Mus musculus

pLDDT: mean 81.64, std 13.92, range [48.88, 97.75]